Protein AF-A0A1F5YVN0-F1 (afdb_monomer)

Sequence (116 aa):
MNTRKGWFFGTIAILLNLLIIVSLTRSVWEVWQRRDIVTERKAELTVLEAENIKLKQALEEAQSREYIEREARNKLGMAKPGETVILFERREASESAASGNPDRRTNWQRWVGLFF

Radius of gyration: 37.61 Å; Cα contacts (8 Å, |Δi|>4): 10; chains: 1; bounding box: 85×54×82 Å

pLDDT: mean 79.05, std 11.8, range [51.03, 95.12]

Solvent-accessible surface area (backbone atoms only — not comparable to full-atom values): 7068 Å² total; per-residue (Å²): 139,61,70,70,57,54,54,54,54,50,52,52,52,51,53,53,52,51,52,51,53,54,54,52,53,52,53,56,51,54,54,51,58,54,48,54,53,53,52,52,54,50,52,51,49,54,52,52,50,54,50,51,52,53,51,50,53,54,49,53,51,59,68,30,67,68,45,46,51,49,52,51,28,59,77,69,73,49,70,61,97,88,59,78,88,81,85,78,78,79,73,71,76,69,73,74,84,66,83,57,82,79,75,84,66,55,74,67,60,56,56,49,69,74,79,108

Mean predicted aligned error: 18.39 Å

Organism: NCBI:txid1798374

Secondary structure (DSSP, 8-state):
--HHHHHHHHHHHHHHHHHHHHHHHHHHHHHHHHHHHHHHHHHHHHHHHHHHHHHHHHHHHHHSHHHHHHHHHHHTT---TT------------STT--S------HHHHHHHHH-

InterPro domains:
  IPR007060 Septum formation initiator FtsL/DivIC [PF04977] (18-88)

Structure (mmCIF, N/CA/C/O backbone):
data_AF-A0A1F5YVN0-F1
#
_entry.id   AF-A0A1F5YVN0-F1
#
loop_
_atom_site.group_PDB
_atom_site.id
_atom_site.type_symbol
_atom_site.label_atom_id
_atom_site.label_alt_id
_atom_site.label_comp_id
_atom_site.label_asym_id
_atom_site.label_entity_id
_atom_site.label_seq_id
_atom_site.pdbx_PDB_ins_code
_atom_site.Cartn_x
_atom_site.Cartn_y
_atom_site.Cartn_z
_atom_site.occupancy
_atom_site.B_iso_or_equiv
_atom_site.auth_seq_id
_atom_site.auth_comp_id
_atom_site.auth_asym_id
_atom_site.auth_atom_id
_atom_site.pdbx_PDB_model_num
ATOM 1 N N . MET A 1 1 ? 49.665 5.320 -51.254 1.00 54.50 1 MET A N 1
ATOM 2 C CA . MET A 1 1 ? 49.659 4.852 -49.845 1.00 54.50 1 MET A CA 1
ATOM 3 C C . MET A 1 1 ? 48.574 5.544 -48.991 1.00 54.50 1 MET A C 1
ATOM 5 O O . MET A 1 1 ? 48.794 5.770 -47.810 1.00 54.50 1 MET A O 1
ATOM 9 N N . ASN A 1 2 ? 47.386 5.850 -49.546 1.00 59.16 2 ASN A N 1
ATOM 10 C CA . ASN A 1 2 ? 46.321 6.587 -48.829 1.00 59.16 2 ASN A CA 1
ATOM 11 C C . ASN A 1 2 ? 45.050 5.757 -48.561 1.00 59.16 2 ASN A C 1
ATOM 13 O O . ASN A 1 2 ? 44.280 6.100 -47.671 1.00 59.16 2 ASN A O 1
ATOM 17 N N . THR A 1 3 ? 44.854 4.630 -49.251 1.00 65.56 3 THR A N 1
ATOM 18 C CA . THR A 1 3 ? 43.647 3.792 -49.120 1.00 65.56 3 THR A CA 1
ATOM 19 C C . THR A 1 3 ? 43.604 2.993 -47.815 1.00 65.56 3 THR A C 1
ATOM 21 O O . THR A 1 3 ? 42.547 2.874 -47.207 1.00 65.56 3 THR A O 1
ATOM 24 N N . ARG A 1 4 ? 44.757 2.519 -47.314 1.00 66.94 4 ARG A N 1
ATOM 25 C CA . ARG A 1 4 ? 44.830 1.801 -46.025 1.00 66.94 4 ARG A CA 1
ATOM 26 C C . ARG A 1 4 ? 44.440 2.696 -44.844 1.00 66.94 4 ARG A C 1
ATOM 28 O O . ARG A 1 4 ? 43.722 2.238 -43.968 1.00 66.94 4 ARG A O 1
ATOM 35 N N . LYS A 1 5 ? 44.858 3.970 -44.841 1.00 67.56 5 LYS A N 1
ATOM 36 C CA . LYS A 1 5 ? 44.544 4.930 -43.765 1.00 67.56 5 LYS A CA 1
ATOM 37 C C . LYS A 1 5 ? 43.044 5.238 -43.691 1.00 67.56 5 LYS A C 1
ATOM 39 O O . LYS A 1 5 ? 42.499 5.250 -42.597 1.00 67.56 5 LYS A O 1
ATOM 44 N N . GLY A 1 6 ? 42.368 5.410 -44.832 1.00 74.12 6 GLY A N 1
ATOM 45 C CA . GLY A 1 6 ? 40.923 5.680 -44.876 1.00 74.12 6 GLY A CA 1
ATOM 46 C C . GLY A 1 6 ? 40.066 4.569 -44.259 1.00 74.12 6 GLY A C 1
ATOM 47 O O . GLY A 1 6 ? 39.102 4.861 -43.556 1.00 74.12 6 GLY A O 1
ATOM 48 N N . TRP A 1 7 ? 40.457 3.303 -44.437 1.00 75.81 7 TRP A N 1
ATOM 49 C CA . TRP A 1 7 ? 39.762 2.175 -43.809 1.00 75.81 7 TRP A CA 1
ATOM 50 C C . TRP A 1 7 ? 39.921 2.168 -42.282 1.00 75.81 7 TRP A C 1
ATOM 52 O O . TRP A 1 7 ? 38.937 1.970 -41.579 1.00 75.81 7 TRP A O 1
ATOM 62 N N . PHE A 1 8 ? 41.116 2.486 -41.763 1.00 83.31 8 PHE A N 1
ATOM 63 C CA . PHE A 1 8 ? 41.333 2.644 -40.318 1.00 83.31 8 PHE A CA 1
ATOM 64 C C . PHE A 1 8 ? 40.505 3.787 -39.716 1.00 83.31 8 PHE A C 1
ATOM 66 O O . PHE A 1 8 ? 39.934 3.627 -38.642 1.00 83.31 8 PHE A O 1
ATOM 73 N N . PHE A 1 9 ? 40.395 4.929 -40.399 1.00 87.00 9 PHE A N 1
ATOM 74 C CA . PHE A 1 9 ? 39.537 6.022 -39.927 1.00 87.00 9 PHE A CA 1
ATOM 75 C C . PHE A 1 9 ? 38.051 5.633 -39.935 1.00 87.00 9 PHE A C 1
ATOM 77 O O . PHE A 1 9 ? 37.333 5.957 -38.991 1.00 87.00 9 PHE A O 1
ATOM 84 N N . GLY A 1 10 ? 37.601 4.890 -40.951 1.00 89.25 10 GLY A N 1
ATOM 85 C CA . GLY A 1 10 ? 36.235 4.368 -41.019 1.00 89.25 10 GLY A CA 1
ATOM 86 C C . GLY A 1 10 ? 35.916 3.379 -39.895 1.00 89.25 10 GLY A C 1
ATOM 87 O O . GLY A 1 10 ? 34.877 3.505 -39.250 1.00 89.25 10 GLY A O 1
ATOM 88 N N . THR A 1 11 ? 36.816 2.435 -39.600 1.00 89.50 11 THR A N 1
ATOM 89 C CA . THR A 1 11 ? 36.610 1.474 -38.503 1.00 89.50 11 THR A CA 1
ATOM 90 C C . THR A 1 11 ? 36.605 2.153 -37.135 1.00 89.50 11 THR A C 1
ATOM 92 O O . THR A 1 11 ? 35.760 1.830 -36.305 1.00 89.50 11 THR A O 1
ATOM 95 N N . ILE A 1 12 ? 37.470 3.146 -36.912 1.00 92.56 12 ILE A N 1
ATOM 96 C CA . ILE A 1 12 ? 37.461 3.969 -35.693 1.00 92.56 12 ILE A CA 1
ATOM 97 C C . ILE A 1 12 ? 36.154 4.752 -35.539 1.00 92.56 12 ILE A C 1
ATOM 99 O O . ILE A 1 12 ? 35.589 4.770 -34.447 1.00 92.56 12 ILE A O 1
ATOM 103 N N . ALA A 1 13 ? 35.634 5.349 -36.615 1.00 91.88 13 ALA A N 1
ATOM 104 C CA . ALA A 1 13 ? 34.365 6.072 -36.571 1.00 91.88 13 ALA A CA 1
ATOM 105 C C . ALA A 1 13 ? 33.183 5.142 -36.241 1.00 91.88 13 ALA A C 1
ATOM 107 O O . ALA A 1 13 ? 32.319 5.501 -35.440 1.00 91.88 13 ALA A O 1
ATOM 108 N N . ILE A 1 14 ? 33.174 3.926 -36.800 1.00 93.62 14 ILE A N 1
ATOM 109 C CA . ILE A 1 14 ? 32.156 2.904 -36.516 1.00 93.62 14 ILE A CA 1
ATOM 110 C C . ILE A 1 14 ? 32.229 2.450 -35.055 1.00 93.62 14 ILE A C 1
ATOM 112 O O . ILE A 1 14 ? 31.200 2.380 -34.388 1.00 93.62 14 ILE A O 1
ATOM 116 N N . LEU A 1 15 ? 33.431 2.182 -34.535 1.00 93.50 15 LEU A N 1
ATOM 117 C CA . LEU A 1 15 ? 33.618 1.788 -33.136 1.00 93.50 15 LEU A CA 1
ATOM 118 C C . LEU A 1 15 ? 33.168 2.888 -32.173 1.00 93.50 15 LEU A C 1
ATOM 120 O O . LEU A 1 15 ? 32.493 2.592 -31.191 1.00 93.50 15 LEU A O 1
ATOM 124 N N . LEU A 1 16 ? 33.486 4.149 -32.475 1.00 93.75 16 LEU A N 1
ATOM 125 C CA . LEU A 1 16 ? 33.049 5.292 -31.677 1.00 93.75 16 LEU A CA 1
ATOM 126 C C . LEU A 1 16 ? 31.518 5.408 -31.662 1.00 93.75 16 LEU A C 1
ATOM 128 O O . LEU A 1 16 ? 30.923 5.608 -30.606 1.00 93.75 16 LEU A O 1
ATOM 132 N N . ASN A 1 17 ? 30.876 5.232 -32.819 1.00 93.38 17 ASN A N 1
ATOM 133 C CA . ASN A 1 17 ? 29.421 5.267 -32.934 1.00 93.38 17 ASN A CA 1
ATOM 134 C C . ASN A 1 17 ? 28.753 4.132 -32.137 1.00 93.38 17 ASN A C 1
ATOM 136 O O . ASN A 1 17 ? 27.827 4.384 -31.370 1.00 93.38 17 ASN A O 1
ATOM 140 N N . LEU A 1 18 ? 29.283 2.909 -32.231 1.00 95.12 18 LEU A N 1
ATOM 141 C CA . LEU A 1 18 ? 28.841 1.762 -31.430 1.00 95.12 18 LEU A CA 1
ATOM 142 C C . LEU A 1 18 ? 28.966 2.025 -29.926 1.00 95.12 18 LEU A C 1
ATOM 144 O O . LEU A 1 18 ? 28.058 1.701 -29.164 1.00 95.12 18 LEU A O 1
ATOM 148 N N . LEU A 1 19 ? 30.060 2.654 -29.497 1.00 93.88 19 LEU A N 1
ATOM 149 C CA . LEU A 1 19 ? 30.297 2.992 -28.093 1.00 93.88 19 LEU A CA 1
ATOM 150 C C . LEU A 1 19 ? 29.249 3.989 -27.573 1.00 93.88 19 LEU A C 1
ATOM 152 O O . LEU A 1 19 ? 28.716 3.809 -26.477 1.00 93.88 19 LEU A O 1
ATOM 156 N N . ILE A 1 20 ? 28.901 4.991 -28.387 1.00 92.56 20 ILE A N 1
ATOM 157 C CA . ILE A 1 20 ? 27.841 5.962 -28.083 1.00 92.56 20 ILE A CA 1
ATOM 158 C C . ILE A 1 20 ? 26.474 5.267 -28.005 1.00 92.56 20 ILE A C 1
ATOM 160 O O . ILE A 1 20 ? 25.722 5.495 -27.063 1.00 92.56 20 ILE A O 1
ATOM 164 N N . ILE A 1 21 ? 26.151 4.374 -28.944 1.00 93.25 21 ILE A N 1
ATOM 165 C CA . ILE A 1 21 ? 24.878 3.634 -28.921 1.00 93.25 21 IL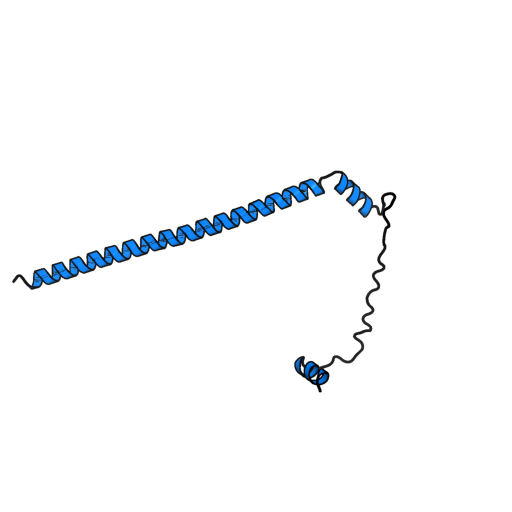E A CA 1
ATOM 166 C C . ILE A 1 21 ? 24.762 2.796 -27.642 1.00 93.25 21 ILE A C 1
ATOM 168 O O . ILE A 1 21 ? 23.723 2.815 -26.976 1.00 93.25 21 ILE A O 1
ATOM 172 N N . VAL A 1 22 ? 25.829 2.089 -27.258 1.00 93.00 22 VAL A N 1
ATOM 173 C CA . VAL A 1 22 ? 25.839 1.260 -26.045 1.00 93.00 22 VAL A CA 1
ATOM 174 C C . VAL A 1 22 ? 25.691 2.115 -24.784 1.00 93.00 22 VAL A C 1
ATOM 176 O O . VAL A 1 22 ? 24.951 1.727 -23.877 1.00 93.00 22 VAL A O 1
ATOM 179 N N . SER A 1 23 ? 26.347 3.278 -24.710 1.00 88.56 23 SER A N 1
ATOM 180 C CA . SER A 1 23 ? 26.252 4.156 -23.537 1.00 88.56 23 SER A CA 1
ATOM 181 C C . SER A 1 23 ? 24.859 4.774 -23.384 1.00 88.56 23 SER A C 1
ATOM 183 O O . SER A 1 23 ? 24.309 4.764 -22.281 1.00 88.56 23 SER A O 1
ATOM 185 N N . LEU A 1 24 ? 24.244 5.215 -24.487 1.00 84.62 24 LEU A N 1
ATOM 186 C CA . LEU A 1 24 ? 22.873 5.732 -24.489 1.00 84.62 24 LEU A CA 1
ATOM 187 C C . LEU A 1 24 ? 21.868 4.647 -24.101 1.00 84.62 24 LEU A C 1
ATOM 189 O O . LEU A 1 24 ? 20.999 4.888 -23.266 1.00 84.62 24 LEU A O 1
ATOM 193 N N . THR A 1 25 ? 22.013 3.439 -24.651 1.00 87.12 25 THR A N 1
ATOM 194 C CA . THR A 1 25 ? 21.110 2.320 -24.344 1.00 87.12 25 THR A CA 1
ATOM 195 C C . THR A 1 25 ? 21.162 1.961 -22.858 1.00 87.12 25 THR A C 1
ATOM 197 O O . THR A 1 25 ? 20.119 1.793 -22.229 1.00 87.12 25 THR A O 1
ATOM 200 N N . ARG A 1 26 ? 22.363 1.915 -22.259 1.00 85.25 26 ARG A N 1
ATOM 201 C CA . ARG A 1 26 ? 22.520 1.681 -20.812 1.00 85.25 26 ARG A CA 1
ATOM 202 C C . ARG A 1 26 ? 21.870 2.778 -19.971 1.00 85.25 26 ARG A C 1
ATOM 204 O O . ARG A 1 26 ? 21.161 2.461 -19.024 1.00 85.25 26 ARG A O 1
ATOM 211 N N . SER A 1 27 ? 22.069 4.045 -20.334 1.00 79.81 27 SER A N 1
ATOM 212 C CA . SER A 1 27 ? 21.502 5.182 -19.600 1.00 79.81 27 SER A CA 1
ATOM 213 C C . SER A 1 27 ? 19.969 5.191 -19.631 1.00 79.81 27 SER A C 1
ATOM 215 O O . SER A 1 27 ? 19.328 5.376 -18.597 1.00 79.81 27 SER A O 1
ATOM 217 N N . VAL A 1 28 ? 19.369 4.920 -20.794 1.00 80.88 28 VAL A N 1
ATOM 218 C CA . VAL A 1 28 ? 17.908 4.830 -20.938 1.00 80.88 28 VAL A CA 1
ATOM 219 C C . VAL A 1 28 ? 17.345 3.678 -20.107 1.00 80.88 28 VAL A C 1
ATOM 221 O O . VAL A 1 28 ? 16.309 3.840 -19.458 1.00 80.88 28 VAL A O 1
ATOM 224 N N . TRP A 1 29 ? 18.034 2.534 -20.083 1.00 77.44 29 TRP A N 1
ATOM 225 C CA . TRP A 1 29 ? 17.570 1.363 -19.343 1.00 77.44 29 TRP A CA 1
ATOM 226 C C . TRP A 1 29 ? 17.645 1.559 -17.824 1.00 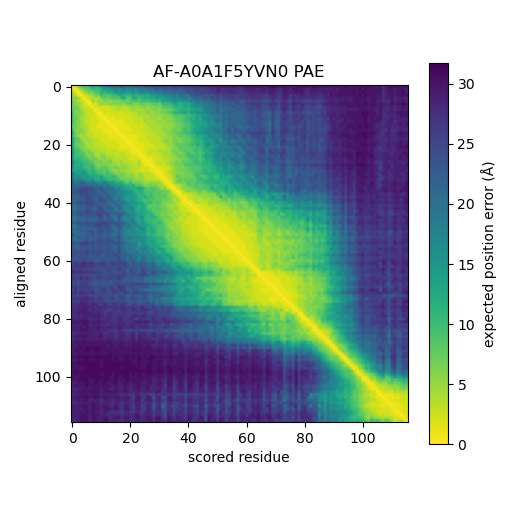77.44 29 TRP A C 1
ATOM 228 O O . TRP A 1 29 ? 16.710 1.201 -17.108 1.00 77.44 29 TRP A O 1
ATOM 238 N N . GLU A 1 30 ? 18.701 2.211 -17.336 1.00 77.31 30 GLU A N 1
ATOM 239 C CA . GLU A 1 30 ? 18.861 2.550 -15.920 1.00 77.31 30 GLU A CA 1
ATOM 240 C C . GLU A 1 30 ? 17.783 3.535 -15.437 1.00 77.31 30 GLU A C 1
ATOM 242 O O . GLU A 1 30 ? 17.233 3.387 -14.343 1.00 77.31 30 GLU A O 1
ATOM 247 N N . VAL A 1 31 ? 17.425 4.523 -16.265 1.00 74.81 31 VAL A N 1
ATOM 248 C CA . VAL A 1 31 ? 16.333 5.461 -15.960 1.00 74.81 31 VAL A CA 1
ATOM 249 C C . VAL A 1 31 ? 14.985 4.744 -15.923 1.00 74.81 31 VAL A C 1
ATOM 251 O O . VAL A 1 31 ? 14.177 5.028 -15.040 1.00 74.81 31 VAL A O 1
ATOM 254 N N . TRP A 1 32 ? 14.739 3.801 -16.833 1.00 71.50 32 TRP A N 1
ATOM 255 C CA . TRP A 1 32 ? 13.519 2.991 -16.823 1.00 71.50 32 TRP A CA 1
ATOM 256 C C . TRP A 1 32 ? 13.399 2.139 -15.555 1.00 71.50 32 TRP A C 1
ATOM 258 O O . TRP A 1 32 ? 12.393 2.246 -14.859 1.00 71.50 32 TRP A O 1
ATOM 268 N N . GLN A 1 33 ? 14.449 1.401 -15.175 1.00 68.44 33 GLN A N 1
ATOM 269 C CA . GLN A 1 33 ? 14.441 0.604 -13.939 1.00 68.44 33 GLN A CA 1
ATOM 270 C C . GLN A 1 33 ? 14.198 1.454 -12.684 1.00 68.44 33 GLN A C 1
ATOM 272 O O . GLN A 1 33 ? 13.500 1.034 -11.764 1.00 68.44 33 GLN A O 1
ATOM 277 N N . ARG A 1 34 ? 14.741 2.676 -12.634 1.00 62.97 34 ARG A N 1
ATOM 278 C CA . ARG A 1 34 ? 14.524 3.589 -11.502 1.00 62.97 34 ARG A CA 1
ATOM 279 C C . ARG A 1 34 ? 13.094 4.133 -11.441 1.00 62.97 34 ARG A C 1
ATOM 281 O O . ARG A 1 34 ? 12.623 4.436 -10.347 1.00 62.97 34 ARG A O 1
ATOM 288 N N . ARG A 1 35 ? 12.391 4.263 -12.573 1.00 61.75 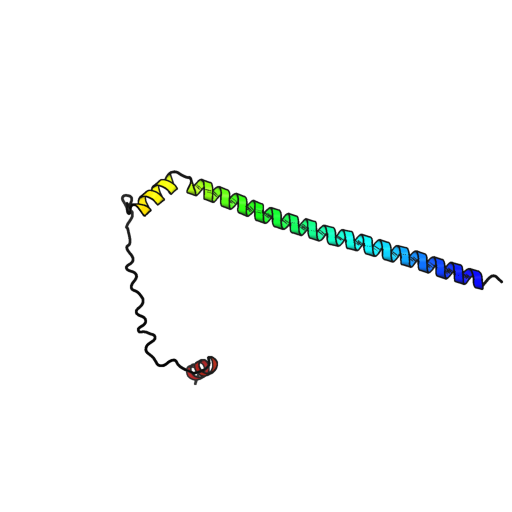35 ARG A N 1
ATOM 289 C CA . ARG A 1 35 ? 10.991 4.728 -12.596 1.00 61.75 35 ARG A CA 1
ATOM 290 C C . ARG A 1 35 ? 10.038 3.685 -12.022 1.00 61.75 35 ARG A C 1
ATOM 292 O O . ARG A 1 35 ? 9.190 4.069 -11.220 1.00 61.75 35 ARG A O 1
ATOM 299 N N . ASP A 1 36 ? 10.241 2.412 -12.349 1.00 63.53 36 ASP A N 1
ATOM 300 C CA . ASP A 1 36 ? 9.394 1.317 -11.858 1.00 63.53 36 ASP A CA 1
ATOM 301 C C . ASP A 1 36 ? 9.478 1.177 -10.331 1.00 63.53 36 ASP A C 1
ATOM 303 O O . ASP A 1 36 ? 8.457 1.064 -9.650 1.00 63.53 36 ASP A O 1
ATOM 307 N N . ILE A 1 37 ? 10.683 1.335 -9.771 1.00 63.84 37 ILE A N 1
ATOM 308 C CA . ILE A 1 37 ? 10.902 1.324 -8.317 1.00 63.84 37 ILE A CA 1
ATOM 309 C C . ILE A 1 37 ? 10.149 2.477 -7.639 1.00 63.84 37 ILE A C 1
ATOM 311 O O . ILE A 1 37 ? 9.550 2.300 -6.582 1.00 63.84 37 ILE A O 1
ATOM 315 N N . VAL A 1 38 ? 10.149 3.676 -8.229 1.00 70.25 38 VAL A N 1
ATOM 316 C CA . VAL A 1 38 ? 9.454 4.831 -7.637 1.00 70.25 38 VAL A CA 1
ATOM 317 C C . VAL A 1 38 ? 7.937 4.656 -7.689 1.00 70.25 38 VAL A C 1
ATOM 319 O O . VAL A 1 38 ? 7.252 5.062 -6.751 1.00 70.25 38 VAL A O 1
ATOM 322 N N . THR A 1 39 ? 7.396 4.063 -8.754 1.00 69.75 39 THR A N 1
ATOM 323 C CA . THR A 1 39 ? 5.955 3.792 -8.848 1.00 69.75 39 THR A CA 1
ATOM 324 C C . THR A 1 39 ? 5.509 2.702 -7.883 1.00 69.75 39 THR A C 1
ATOM 326 O O . THR A 1 39 ? 4.493 2.877 -7.216 1.00 69.75 39 THR A O 1
ATOM 329 N N . GLU A 1 40 ? 6.293 1.632 -7.741 1.00 71.88 40 GLU A N 1
ATOM 330 C CA . GLU A 1 40 ? 6.003 0.535 -6.816 1.00 71.88 40 GLU A CA 1
ATOM 331 C C . GLU A 1 40 ? 6.036 1.013 -5.361 1.00 71.88 40 GLU A C 1
ATOM 333 O O . GLU A 1 40 ? 5.079 0.813 -4.615 1.00 71.88 40 GLU A O 1
ATOM 338 N N . ARG A 1 41 ? 7.076 1.765 -4.977 1.00 69.44 41 ARG A N 1
ATOM 339 C CA . ARG A 1 41 ? 7.194 2.323 -3.621 1.00 69.44 41 ARG A CA 1
ATOM 340 C C . ARG A 1 41 ? 6.098 3.330 -3.291 1.00 69.44 41 ARG A C 1
ATOM 342 O O . ARG A 1 41 ? 5.638 3.380 -2.155 1.00 69.44 41 ARG A O 1
ATOM 349 N N . LYS A 1 42 ? 5.655 4.132 -4.263 1.00 73.31 42 LYS A N 1
ATOM 350 C CA . LYS A 1 42 ? 4.515 5.041 -4.067 1.00 73.31 42 LYS A CA 1
ATOM 351 C C . LYS A 1 42 ? 3.205 4.279 -3.888 1.00 73.31 42 LYS A C 1
ATOM 353 O O . LYS A 1 42 ? 2.425 4.651 -3.020 1.00 73.31 42 LYS A O 1
ATOM 358 N N . ALA A 1 43 ? 2.976 3.224 -4.669 1.00 79.06 43 ALA A N 1
ATOM 359 C CA . ALA A 1 43 ? 1.793 2.383 -4.512 1.00 79.06 43 ALA A CA 1
ATOM 360 C C . ALA A 1 43 ? 1.772 1.711 -3.128 1.00 79.06 43 ALA A C 1
ATOM 362 O O . ALA A 1 43 ? 0.764 1.782 -2.427 1.00 79.06 43 ALA A O 1
ATOM 363 N N . GLU A 1 44 ? 2.906 1.160 -2.692 1.00 82.38 44 GLU A N 1
ATOM 364 C CA . GLU A 1 44 ? 3.072 0.567 -1.360 1.00 82.38 44 GLU A CA 1
ATOM 365 C C . GLU A 1 44 ? 2.757 1.581 -0.246 1.00 82.38 44 GLU A C 1
ATOM 367 O O . GLU A 1 44 ? 1.947 1.296 0.635 1.00 82.38 44 GLU A O 1
ATOM 372 N N . LEU A 1 45 ? 3.285 2.809 -0.337 1.00 84.12 45 LEU A N 1
ATOM 373 C CA . LEU A 1 45 ? 2.975 3.878 0.621 1.00 84.12 45 LEU A CA 1
ATOM 374 C C . LEU A 1 45 ? 1.479 4.204 0.683 1.00 84.12 45 LEU A C 1
ATOM 376 O O . LEU A 1 45 ? 0.930 4.304 1.777 1.00 84.12 45 LEU A O 1
ATOM 380 N N . THR A 1 46 ? 0.800 4.318 -0.462 1.00 88.56 46 THR A N 1
ATOM 381 C CA . THR A 1 46 ? -0.641 4.629 -0.473 1.00 88.56 46 THR A CA 1
ATOM 382 C C . THR A 1 46 ? -1.491 3.534 0.171 1.00 88.56 46 THR A C 1
ATOM 384 O O . THR A 1 46 ? -2.469 3.837 0.855 1.00 88.56 46 THR A O 1
ATOM 387 N N . VAL A 1 47 ? -1.110 2.263 -0.002 1.00 91.12 47 VAL A N 1
ATOM 388 C CA . VAL A 1 47 ? -1.797 1.128 0.628 1.00 91.12 47 VAL A CA 1
ATOM 389 C C . VAL A 1 47 ? -1.584 1.154 2.140 1.00 91.12 47 VAL A C 1
ATOM 391 O O . VAL A 1 47 ? -2.555 1.063 2.893 1.00 91.12 47 VAL A O 1
ATOM 394 N N . LEU A 1 48 ? -0.339 1.344 2.588 1.00 86.19 48 LEU A N 1
ATOM 395 C CA . LEU A 1 48 ? -0.010 1.404 4.014 1.00 86.19 48 LEU A CA 1
ATOM 396 C C . LEU A 1 48 ? -0.676 2.597 4.715 1.00 86.19 48 LEU A C 1
ATOM 398 O O . LEU A 1 48 ? -1.138 2.461 5.846 1.00 86.19 48 LEU A O 1
ATOM 402 N N . GLU A 1 49 ? -0.759 3.761 4.067 1.00 89.81 49 GLU A N 1
ATOM 403 C CA . GLU A 1 49 ? -1.457 4.930 4.615 1.00 89.81 49 GLU A CA 1
ATOM 404 C C . GLU A 1 49 ? -2.960 4.676 4.770 1.00 89.81 49 GLU A C 1
ATOM 406 O O . GLU A 1 49 ? -3.529 4.972 5.825 1.00 89.81 49 GLU A O 1
ATOM 411 N N . ALA A 1 50 ? -3.602 4.077 3.762 1.00 92.25 50 ALA A N 1
ATOM 412 C CA . ALA A 1 50 ? -5.017 3.719 3.831 1.00 92.25 50 ALA A CA 1
ATOM 413 C C . ALA A 1 50 ? -5.295 2.702 4.952 1.00 92.25 50 ALA A C 1
ATOM 415 O O . ALA A 1 50 ? -6.261 2.848 5.707 1.00 92.25 50 ALA A O 1
ATOM 416 N N . GLU A 1 51 ? -4.427 1.699 5.104 1.00 92.31 51 GLU A N 1
ATOM 417 C CA . GLU A 1 51 ? -4.519 0.718 6.185 1.00 92.31 51 GLU A CA 1
ATOM 418 C C . GLU A 1 51 ? -4.316 1.371 7.558 1.00 92.31 51 GLU A C 1
ATOM 420 O O . GLU A 1 51 ? -5.081 1.113 8.488 1.00 92.31 51 GLU A O 1
ATOM 425 N N . ASN A 1 52 ? -3.357 2.292 7.680 1.00 93.62 52 ASN A N 1
ATOM 426 C CA . ASN A 1 52 ? -3.117 3.030 8.916 1.00 93.62 52 ASN A CA 1
ATOM 427 C C . ASN A 1 52 ? -4.330 3.872 9.338 1.00 93.62 52 ASN A C 1
ATOM 429 O O . ASN A 1 52 ? -4.698 3.867 10.513 1.00 93.62 52 ASN A O 1
ATOM 433 N N . ILE A 1 53 ? -4.973 4.566 8.393 1.00 93.75 53 ILE A N 1
ATOM 434 C CA . ILE A 1 53 ? -6.191 5.351 8.653 1.00 93.75 53 ILE A CA 1
ATOM 435 C C . ILE A 1 53 ? -7.319 4.435 9.133 1.00 93.75 53 ILE A C 1
ATOM 437 O O . ILE A 1 53 ? -7.949 4.723 10.151 1.00 93.75 53 ILE A O 1
ATOM 441 N N . LYS A 1 54 ? -7.536 3.304 8.453 1.00 93.38 54 LYS A N 1
ATOM 442 C CA . LYS A 1 54 ? -8.562 2.325 8.833 1.00 93.38 54 LYS A CA 1
ATOM 443 C C . LYS A 1 54 ? -8.324 1.767 10.238 1.00 93.38 54 LYS A C 1
ATOM 445 O O . LYS A 1 54 ? -9.257 1.668 11.031 1.00 93.38 54 LYS A O 1
ATOM 450 N N . LEU A 1 55 ? -7.077 1.423 10.561 1.00 91.62 55 LEU A N 1
ATOM 451 C CA . LEU A 1 55 ? -6.706 0.913 11.881 1.00 91.62 55 LEU A CA 1
ATOM 452 C C . LEU A 1 55 ? -6.890 1.967 12.977 1.00 91.62 55 LEU A C 1
ATOM 454 O O . LEU A 1 55 ? -7.372 1.635 14.056 1.00 91.62 55 LEU A O 1
ATOM 458 N N . LYS A 1 56 ? -6.561 3.234 12.706 1.00 91.12 56 LYS A N 1
ATOM 459 C CA . LYS A 1 56 ? -6.798 4.338 13.648 1.00 91.12 56 LYS A CA 1
ATOM 460 C C . LYS A 1 56 ? -8.282 4.540 13.933 1.00 91.12 56 LYS A C 1
ATOM 462 O O . LYS A 1 56 ? -8.650 4.650 15.094 1.00 91.12 56 LYS A O 1
ATOM 467 N N . GLN A 1 57 ? -9.128 4.512 12.905 1.00 91.25 57 GLN A N 1
ATOM 468 C CA . GLN A 1 57 ? -10.582 4.614 13.078 1.00 91.25 57 GLN A CA 1
ATOM 469 C C . GLN A 1 57 ? -11.137 3.456 13.916 1.00 91.25 57 GLN A C 1
ATOM 471 O O . GLN A 1 57 ? -11.899 3.680 14.851 1.00 91.25 57 GLN A O 1
ATOM 476 N N . ALA A 1 58 ? -10.702 2.224 13.635 1.00 85.50 58 ALA A N 1
ATOM 477 C CA . ALA A 1 58 ? -11.102 1.057 14.419 1.00 85.50 58 ALA A CA 1
ATOM 478 C C . ALA A 1 58 ? -10.626 1.143 15.881 1.00 85.50 58 ALA A C 1
ATOM 480 O O . ALA A 1 58 ? -11.336 0.719 16.791 1.00 85.50 58 ALA A O 1
ATOM 481 N N . LEU A 1 59 ? -9.436 1.704 16.121 1.00 88.00 59 LEU A N 1
ATOM 482 C CA . LEU A 1 59 ? -8.920 1.937 17.468 1.00 88.00 59 LEU A CA 1
ATOM 483 C C . LEU A 1 59 ? -9.771 2.968 18.219 1.00 88.00 59 LEU A C 1
ATOM 485 O O . LEU A 1 59 ? -10.137 2.725 19.366 1.00 88.00 59 LEU A O 1
ATOM 489 N N . GLU A 1 60 ? -10.100 4.091 17.582 1.00 87.31 60 GLU A N 1
ATOM 490 C CA . GLU A 1 60 ? -10.960 5.125 18.169 1.00 87.31 60 GLU A CA 1
ATOM 491 C C . GLU A 1 60 ? -12.350 4.572 18.513 1.00 87.31 60 GLU A C 1
ATOM 493 O O . GLU A 1 60 ? -12.862 4.817 19.606 1.00 87.31 60 GLU A O 1
ATOM 498 N N . GLU A 1 61 ? -12.934 3.759 17.629 1.00 84.00 61 GLU A N 1
ATOM 499 C CA . GLU A 1 61 ? -14.208 3.083 17.881 1.00 84.00 61 GLU A CA 1
ATOM 500 C C . GLU A 1 61 ? -14.103 2.102 19.058 1.00 84.00 61 GLU A C 1
ATOM 502 O O . GLU A 1 61 ? -14.935 2.136 19.967 1.00 84.00 61 GLU A O 1
ATOM 507 N N . ALA A 1 62 ? -13.052 1.280 19.100 1.00 80.94 62 ALA A N 1
ATOM 508 C CA . ALA A 1 62 ? -12.822 0.321 20.180 1.00 80.94 62 ALA A CA 1
ATOM 509 C C . ALA A 1 62 ? -12.537 0.991 21.539 1.00 80.94 62 ALA A C 1
ATOM 511 O O . ALA A 1 62 ? -12.853 0.430 22.589 1.00 80.94 62 ALA A O 1
ATOM 512 N N . GLN A 1 63 ? -11.948 2.190 21.532 1.00 82.00 63 GLN A N 1
ATOM 513 C CA . GLN A 1 63 ? -11.708 3.005 22.727 1.00 82.00 63 GLN A CA 1
ATOM 514 C C . GLN A 1 63 ? -12.932 3.823 23.155 1.00 82.00 63 GLN A C 1
ATOM 516 O O . GLN A 1 63 ? -12.936 4.402 24.247 1.00 82.00 63 GLN A O 1
ATOM 521 N N . SER A 1 64 ? -13.975 3.888 22.326 1.00 87.12 64 SER A N 1
ATOM 522 C CA . SER A 1 64 ? -15.192 4.610 22.671 1.00 87.12 64 SER A CA 1
ATOM 523 C C . SER A 1 64 ? -15.859 4.001 23.910 1.00 87.12 64 SER A C 1
ATOM 525 O O . SER A 1 64 ? -15.889 2.785 24.117 1.00 87.12 64 SER A O 1
ATOM 527 N N . ARG A 1 65 ? -16.436 4.864 24.756 1.00 81.94 65 ARG A N 1
ATOM 528 C CA . ARG A 1 65 ? -17.159 4.425 25.961 1.00 81.94 65 ARG A CA 1
ATOM 529 C C . ARG A 1 65 ? -18.305 3.475 25.633 1.00 81.94 65 ARG A C 1
ATOM 531 O O . ARG A 1 65 ? -18.538 2.543 26.392 1.00 81.94 65 ARG 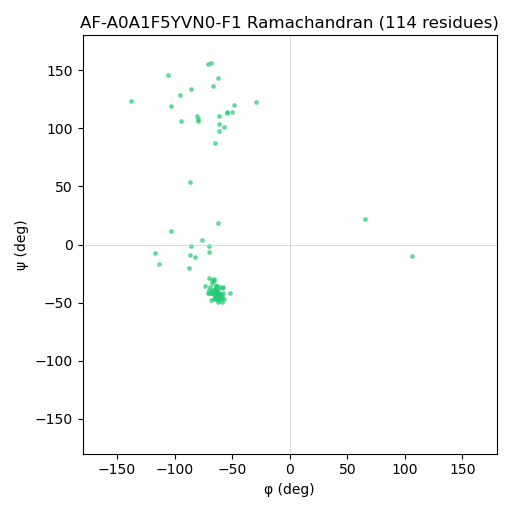A O 1
ATOM 538 N N . GLU A 1 66 ? -18.989 3.699 24.516 1.00 83.25 66 GLU A N 1
ATOM 539 C CA . GLU A 1 66 ? -20.089 2.849 24.062 1.00 83.25 66 GLU A CA 1
ATOM 540 C C . GLU A 1 66 ? -19.611 1.426 23.755 1.00 83.25 66 GLU A C 1
ATOM 542 O O . GLU A 1 66 ? -20.232 0.461 24.207 1.00 83.25 66 GLU A O 1
ATOM 547 N N . TYR A 1 67 ? -18.488 1.292 23.044 1.00 85.69 67 TYR A N 1
ATOM 548 C CA . TYR A 1 67 ? -17.900 -0.006 22.731 1.00 85.69 67 TYR A CA 1
ATOM 549 C C . TYR A 1 67 ? -17.447 -0.734 23.997 1.00 85.69 67 TYR A C 1
ATOM 551 O O . TYR A 1 67 ? -17.782 -1.902 24.187 1.00 85.69 67 TYR A O 1
ATOM 559 N N . ILE A 1 68 ? -16.753 -0.031 24.898 1.00 85.56 68 ILE A N 1
ATOM 560 C CA . ILE A 1 68 ? -16.295 -0.578 26.183 1.00 85.56 68 ILE A CA 1
ATOM 561 C C . ILE A 1 68 ? -17.481 -1.038 27.038 1.00 85.56 68 ILE A C 1
ATOM 563 O O . ILE A 1 68 ? -17.454 -2.136 27.590 1.00 85.56 68 ILE A O 1
ATOM 567 N N . GLU A 1 69 ? -18.540 -0.232 27.134 1.00 85.56 69 GLU A N 1
ATOM 568 C CA . GLU A 1 69 ? -19.750 -0.581 27.879 1.00 85.56 69 GLU A CA 1
ATOM 569 C C . GLU A 1 69 ? -20.452 -1.791 27.250 1.00 85.56 69 GLU A C 1
ATOM 571 O O . GLU A 1 69 ? -20.867 -2.701 27.964 1.00 85.56 69 GLU A O 1
ATOM 576 N N . ARG A 1 70 ? -20.565 -1.832 25.916 1.00 85.50 70 ARG A N 1
ATOM 577 C CA . ARG A 1 70 ? -21.152 -2.963 25.186 1.00 85.50 70 ARG A CA 1
ATOM 578 C C . ARG A 1 70 ? -20.360 -4.248 25.408 1.00 85.50 70 ARG A C 1
ATOM 580 O O . ARG A 1 70 ? -20.957 -5.264 25.745 1.00 85.50 70 ARG A O 1
ATOM 587 N N . GLU A 1 71 ? -19.038 -4.204 25.279 1.00 85.69 71 GLU A N 1
ATOM 588 C CA . GLU A 1 71 ? -18.166 -5.354 25.530 1.00 85.69 71 GLU A CA 1
ATOM 589 C C . GLU A 1 71 ? -18.229 -5.820 26.987 1.00 85.69 71 GLU A C 1
ATOM 591 O O . GLU A 1 71 ? -18.308 -7.020 27.246 1.00 85.69 71 GLU A O 1
ATOM 596 N N . ALA A 1 72 ? -18.244 -4.892 27.947 1.00 86.69 72 ALA A N 1
ATOM 597 C CA . ALA A 1 72 ? -18.409 -5.224 29.358 1.00 86.69 72 ALA A CA 1
ATOM 598 C C . ALA A 1 72 ? -19.763 -5.904 29.619 1.00 86.69 72 ALA A C 1
ATOM 600 O O . ALA A 1 72 ? -19.800 -6.950 30.262 1.00 86.69 72 ALA A O 1
ATOM 601 N N . ARG A 1 73 ? -20.863 -5.365 29.072 1.00 85.69 73 ARG A N 1
ATOM 602 C CA . ARG A 1 73 ? -22.206 -5.963 29.166 1.00 85.69 73 ARG A CA 1
ATOM 603 C C . ARG A 1 73 ? -22.246 -7.368 28.566 1.00 85.69 73 ARG A C 1
ATOM 605 O O . ARG A 1 73 ? -22.659 -8.300 29.252 1.00 85.69 73 ARG A O 1
ATOM 612 N N . ASN A 1 74 ? -21.734 -7.533 27.347 1.00 84.50 74 ASN A N 1
ATOM 613 C CA . ASN A 1 74 ? -21.676 -8.821 26.656 1.00 84.50 74 ASN A CA 1
ATOM 614 C C . ASN 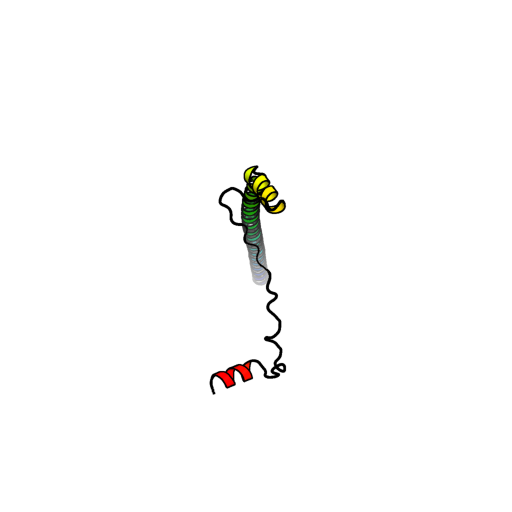A 1 74 ? -20.886 -9.865 27.457 1.00 84.50 74 ASN A C 1
ATOM 616 O O . ASN A 1 74 ? -21.356 -10.985 27.645 1.00 84.50 74 ASN A O 1
ATOM 620 N N . LYS A 1 75 ? -19.709 -9.494 27.981 1.00 84.31 75 LYS A N 1
ATOM 621 C CA . LYS A 1 75 ? -18.866 -10.392 28.792 1.00 84.31 75 LYS A CA 1
ATOM 622 C C . LYS A 1 75 ? -19.483 -10.742 30.143 1.00 84.31 75 LYS A C 1
ATOM 624 O O . LYS A 1 75 ? -19.239 -11.831 30.650 1.00 84.31 75 LYS A O 1
ATOM 629 N N . LEU A 1 76 ? -20.273 -9.839 30.718 1.00 84.19 76 LEU A N 1
ATOM 630 C CA . LEU A 1 76 ? -21.004 -10.067 31.965 1.00 84.19 76 LEU A CA 1
ATOM 631 C C . LEU A 1 76 ? -22.361 -10.760 31.748 1.00 84.19 76 LEU A C 1
ATOM 633 O O . LEU A 1 76 ? -23.066 -11.011 32.721 1.00 84.19 76 LEU A O 1
ATOM 637 N N . GLY A 1 77 ? -22.746 -11.054 30.499 1.00 79.88 77 GLY A N 1
ATOM 638 C CA . GLY A 1 77 ? -24.052 -11.633 30.173 1.00 79.88 77 GLY A CA 1
ATOM 639 C C . GLY A 1 77 ? -25.232 -10.699 30.472 1.00 79.88 77 GLY A C 1
ATOM 640 O O . GLY A 1 77 ? -26.351 -11.165 30.670 1.00 79.88 77 GLY A O 1
ATOM 641 N N . MET A 1 78 ? -24.991 -9.388 30.541 1.00 79.50 78 MET A N 1
ATOM 642 C CA . MET A 1 78 ? -26.008 -8.372 30.811 1.00 79.50 78 MET A CA 1
ATOM 643 C C . MET A 1 78 ? -26.530 -7.795 29.491 1.00 79.50 78 MET A C 1
ATOM 645 O O . MET A 1 78 ? -25.748 -7.334 28.668 1.00 79.50 78 MET A O 1
ATOM 649 N N . ALA A 1 79 ? -27.849 -7.771 29.301 1.00 75.00 79 ALA A N 1
ATOM 650 C CA . ALA A 1 79 ? -28.495 -7.191 28.120 1.00 75.00 79 ALA A CA 1
ATOM 651 C C . ALA A 1 79 ? -29.148 -5.841 28.455 1.00 75.00 79 ALA A C 1
ATOM 653 O O . ALA A 1 79 ? -29.658 -5.655 29.565 1.00 75.00 79 ALA A O 1
ATOM 654 N N . LYS A 1 80 ? -29.150 -4.886 27.513 1.00 77.56 80 LYS A N 1
ATOM 655 C CA . LYS A 1 80 ? -29.941 -3.651 27.667 1.00 77.56 80 LYS A CA 1
ATOM 656 C C . LYS A 1 80 ? -31.444 -3.958 27.541 1.00 77.56 80 LYS A C 1
ATOM 658 O O . LYS A 1 80 ? -31.814 -4.936 26.891 1.00 77.56 80 LYS A O 1
ATOM 663 N N . PRO A 1 81 ? -32.336 -3.129 28.121 1.00 70.88 81 PRO A N 1
ATOM 664 C CA . PRO A 1 81 ? -33.776 -3.274 27.919 1.00 70.88 81 PRO A CA 1
ATOM 665 C C . PRO A 1 81 ? -34.108 -3.271 26.417 1.00 70.88 81 PRO A C 1
ATOM 667 O O . PRO A 1 81 ? -33.881 -2.268 25.744 1.00 70.88 81 PRO A O 1
ATOM 670 N N . GLY A 1 82 ? -34.602 -4.399 25.895 1.00 75.56 82 GLY A N 1
ATOM 671 C CA . GLY A 1 82 ? -34.904 -4.598 24.469 1.00 75.56 82 GLY A CA 1
ATOM 672 C C . GLY A 1 82 ? -33.930 -5.501 23.693 1.00 75.56 82 GLY A C 1
ATOM 673 O O . GLY A 1 82 ? -34.255 -5.897 22.578 1.00 75.56 82 GLY A O 1
ATOM 674 N N . GLU A 1 83 ? -32.781 -5.886 24.259 1.00 72.38 83 GLU A N 1
ATOM 675 C CA . GLU A 1 83 ? -31.898 -6.911 23.676 1.00 72.38 83 GLU A CA 1
ATOM 676 C C . GLU A 1 83 ? -32.340 -8.321 24.105 1.00 72.38 83 GLU A C 1
ATOM 678 O O . GLU A 1 83 ? -32.597 -8.577 25.281 1.00 72.38 83 GLU A O 1
ATOM 683 N N . THR A 1 84 ? -32.414 -9.259 23.154 1.00 72.62 84 THR A N 1
ATOM 684 C CA . THR A 1 84 ? -32.710 -10.678 23.42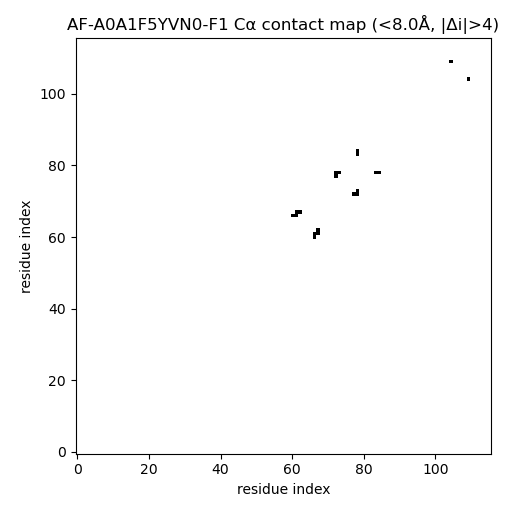5 1.00 72.62 84 THR A CA 1
ATOM 685 C C . THR A 1 84 ? -31.421 -11.489 23.348 1.00 72.62 84 THR A C 1
ATOM 687 O O . THR A 1 84 ? -30.786 -11.545 22.297 1.00 72.62 84 THR A O 1
ATOM 690 N N . VAL A 1 85 ? -31.035 -12.139 24.449 1.00 69.62 85 VAL A N 1
ATOM 691 C CA . VAL A 1 85 ? -29.872 -13.037 24.483 1.00 69.62 85 VAL A CA 1
ATOM 692 C C . VAL A 1 85 ? -30.275 -14.391 23.903 1.00 69.62 85 VAL A C 1
ATOM 694 O O . VAL A 1 85 ? -31.057 -15.123 24.505 1.00 69.62 85 VAL A O 1
ATOM 697 N N . ILE A 1 86 ? -29.749 -14.725 22.725 1.00 74.25 86 ILE A N 1
ATOM 698 C CA . ILE A 1 86 ? -29.981 -16.020 22.075 1.00 74.25 86 ILE A CA 1
ATOM 699 C C . ILE A 1 86 ? -28.829 -16.958 22.447 1.00 74.25 86 ILE A C 1
ATOM 701 O O . ILE A 1 86 ? -27.716 -16.819 21.939 1.00 74.25 86 ILE A O 1
ATOM 705 N N . LEU A 1 87 ? -29.089 -17.922 23.332 1.00 73.62 87 LEU A N 1
ATOM 706 C CA . LEU A 1 87 ? -28.174 -19.039 23.565 1.00 73.62 87 LEU A CA 1
ATOM 707 C C . LEU A 1 87 ? -28.367 -20.071 22.450 1.00 73.62 87 LEU A C 1
ATOM 709 O O . LEU A 1 87 ? -29.378 -20.768 22.400 1.00 73.62 87 LEU A O 1
ATOM 713 N N . PHE A 1 88 ? -27.392 -20.172 21.551 1.00 73.50 88 PHE A N 1
ATOM 714 C CA . PHE A 1 88 ? -27.341 -21.276 20.600 1.00 73.50 88 PHE A CA 1
ATOM 715 C C . PHE A 1 88 ? -26.769 -22.504 21.306 1.00 73.50 88 PHE A C 1
ATOM 717 O O . PHE A 1 88 ? -25.563 -22.585 21.547 1.00 73.50 88 PHE A O 1
ATOM 724 N N . GLU A 1 89 ? -27.619 -23.484 21.612 1.00 70.44 89 GLU A N 1
ATOM 725 C CA . GLU A 1 89 ? -27.140 -24.839 21.860 1.00 70.44 89 GLU A CA 1
ATOM 726 C C . GLU A 1 89 ? -26.465 -25.316 20.575 1.00 70.44 89 GLU A C 1
ATOM 728 O O . GLU A 1 89 ? -27.108 -25.521 19.541 1.00 70.44 89 GLU A O 1
ATOM 733 N N . ARG A 1 90 ? -25.137 -25.449 20.621 1.00 61.72 90 ARG A N 1
ATOM 734 C CA . ARG A 1 90 ? -24.384 -26.139 19.581 1.00 61.72 90 ARG A CA 1
ATOM 735 C C . ARG A 1 90 ? -24.833 -27.592 19.621 1.00 61.72 90 ARG A C 1
ATOM 737 O O . ARG A 1 90 ? -24.245 -28.412 20.314 1.00 61.72 90 ARG A O 1
ATOM 744 N N . ARG A 1 91 ? -25.900 -27.906 18.886 1.00 58.25 91 ARG A N 1
ATOM 745 C CA . ARG A 1 91 ? -26.189 -29.272 18.478 1.00 58.25 91 ARG A CA 1
ATOM 746 C C . ARG A 1 91 ? -24.991 -29.661 17.629 1.00 58.25 91 ARG A C 1
ATOM 748 O O . ARG A 1 91 ? -24.886 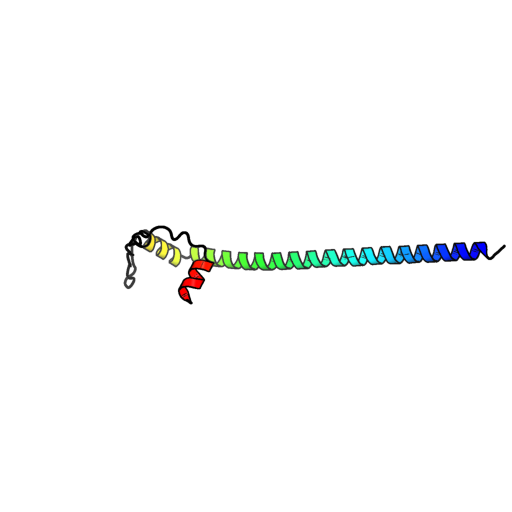-29.234 16.480 1.00 58.25 91 ARG A O 1
ATOM 755 N N . GLU A 1 92 ? -24.040 -30.366 18.236 1.00 58.34 9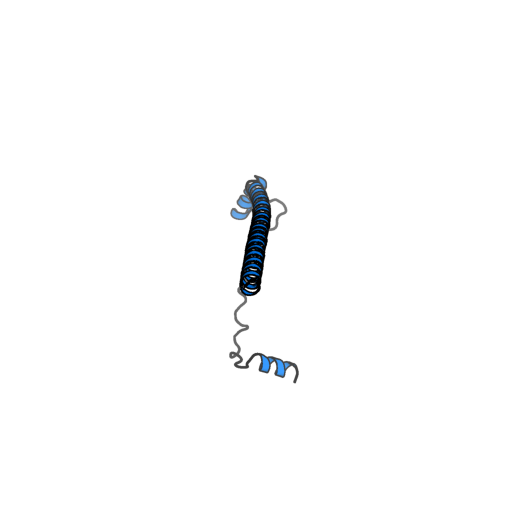2 GLU A N 1
ATOM 756 C CA . GLU A 1 92 ? -23.023 -31.074 17.479 1.00 58.34 92 GLU A CA 1
ATOM 757 C C . GLU A 1 92 ? -23.797 -31.865 16.439 1.00 58.34 92 GLU A C 1
ATOM 759 O O . GLU A 1 92 ? -24.683 -32.654 16.780 1.00 58.34 92 GLU A O 1
ATOM 764 N N . ALA A 1 93 ? -23.600 -31.500 15.173 1.00 58.41 93 ALA A N 1
ATOM 765 C CA . ALA A 1 93 ? -24.175 -32.229 14.070 1.00 58.41 93 ALA A CA 1
ATOM 766 C C . ALA A 1 93 ? -23.652 -33.647 14.247 1.00 58.41 93 ALA A C 1
ATOM 768 O O . ALA A 1 93 ? -22.477 -33.908 14.012 1.00 58.41 93 ALA A O 1
ATOM 769 N N . SER A 1 94 ? -24.507 -34.509 14.788 1.00 51.62 94 SER A N 1
ATOM 770 C CA . SER A 1 94 ? -24.204 -35.900 15.032 1.00 51.62 94 SER A CA 1
ATOM 771 C C . SER A 1 94 ? -23.602 -36.443 13.746 1.00 51.62 94 SER A C 1
ATOM 773 O O . SER 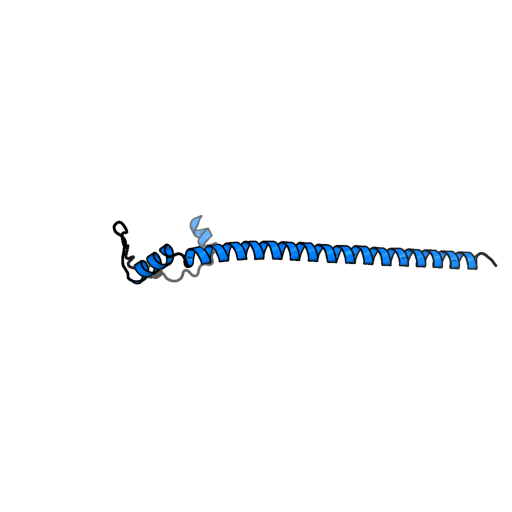A 1 94 ? -24.243 -36.395 12.694 1.00 51.62 94 SER A O 1
ATOM 775 N N . GLU A 1 95 ? -22.369 -36.931 13.839 1.00 57.09 95 GLU A N 1
ATOM 776 C CA . GLU A 1 95 ? -21.568 -37.538 12.768 1.00 57.09 95 GLU A CA 1
ATOM 777 C C . GLU A 1 95 ? -22.209 -38.822 12.190 1.00 57.09 95 GLU A C 1
ATOM 779 O O . GLU A 1 95 ? -21.570 -39.628 11.520 1.00 57.09 95 GLU A O 1
ATOM 784 N N . SER A 1 96 ? -23.506 -39.025 12.405 1.00 51.78 96 SER A N 1
ATOM 785 C CA . SER A 1 96 ? -24.315 -40.149 11.949 1.00 51.78 96 SER A CA 1
ATOM 786 C C . SER A 1 96 ? -24.694 -40.083 10.463 1.00 51.78 96 SER A C 1
ATOM 788 O O . SER A 1 96 ? -25.372 -40.981 9.974 1.00 51.78 96 SER A O 1
ATOM 790 N N . ALA A 1 97 ? -24.211 -39.090 9.706 1.00 52.53 97 ALA A N 1
ATOM 791 C CA . ALA A 1 97 ? -24.269 -39.112 8.240 1.00 52.53 97 ALA A CA 1
ATOM 792 C C . ALA A 1 97 ? -23.074 -39.845 7.588 1.00 52.53 97 ALA A C 1
ATOM 794 O O . ALA A 1 97 ? -23.104 -40.098 6.386 1.00 52.53 97 ALA A O 1
ATOM 795 N N . ALA A 1 98 ? -22.034 -40.212 8.354 1.00 51.12 98 ALA A N 1
ATOM 796 C CA . ALA A 1 98 ? -20.838 -40.893 7.840 1.00 51.12 98 ALA A CA 1
ATOM 797 C C . ALA A 1 98 ? -20.795 -42.404 8.148 1.00 51.12 98 ALA A C 1
ATOM 799 O O . ALA A 1 98 ? -19.774 -43.058 7.947 1.00 51.12 98 ALA A O 1
ATOM 800 N N . SER A 1 99 ? -21.901 -42.995 8.607 1.00 51.03 99 SER A N 1
ATOM 801 C CA . SER A 1 99 ? -22.020 -44.444 8.824 1.00 51.03 99 SER A CA 1
ATOM 802 C C . SER A 1 99 ? -22.445 -45.172 7.543 1.00 51.03 99 SER A C 1
ATOM 804 O O . SER A 1 99 ? -23.426 -45.908 7.516 1.00 51.03 99 SER A O 1
ATOM 806 N N . GLY A 1 100 ? -21.709 -44.953 6.459 1.00 58.97 100 GLY A N 1
ATOM 807 C CA . GLY A 1 100 ? -21.824 -45.709 5.219 1.00 58.97 100 GLY A CA 1
ATOM 808 C C . GLY A 1 100 ? -20.421 -45.992 4.712 1.00 58.97 100 GLY A C 1
ATOM 809 O O . GLY A 1 100 ? -19.639 -45.059 4.566 1.00 58.97 100 GLY A O 1
ATOM 810 N N . ASN A 1 101 ? -20.099 -47.275 4.513 1.00 68.00 101 ASN A N 1
ATOM 811 C CA . ASN A 1 101 ? -18.827 -47.781 3.982 1.00 68.00 101 ASN A CA 1
ATOM 812 C C . ASN A 1 101 ? -18.177 -46.765 3.015 1.00 68.00 101 ASN A C 1
ATOM 814 O O . ASN A 1 101 ? -18.851 -46.391 2.052 1.00 68.00 101 ASN A O 1
ATOM 818 N N . PRO A 1 102 ? -16.932 -46.292 3.246 1.00 66.75 102 PRO A N 1
ATOM 819 C CA . PRO A 1 102 ? -16.334 -45.250 2.421 1.00 66.75 102 PRO A CA 1
ATOM 820 C C . PRO A 1 102 ? -16.367 -45.678 0.957 1.00 66.75 102 PRO A C 1
ATOM 822 O O . PRO A 1 102 ? -15.724 -46.654 0.565 1.00 66.75 102 PRO A O 1
ATOM 825 N N . ASP A 1 103 ? -17.159 -44.961 0.161 1.00 72.62 103 ASP A N 1
ATOM 826 C CA . ASP A 1 103 ? -17.302 -45.221 -1.261 1.00 72.62 103 ASP A CA 1
ATOM 827 C C . ASP A 1 103 ? -15.937 -45.039 -1.934 1.00 72.62 103 ASP A C 1
ATOM 829 O O . ASP A 1 103 ? -15.471 -43.915 -2.135 1.00 72.62 103 ASP A O 1
ATOM 833 N N . ARG A 1 104 ? -15.296 -46.171 -2.257 1.00 81.00 104 ARG A N 1
ATOM 834 C CA . ARG A 1 104 ? -13.956 -46.263 -2.859 1.00 81.00 104 ARG A CA 1
ATOM 835 C C . ARG A 1 104 ? -13.914 -45.784 -4.312 1.00 81.00 104 ARG A C 1
ATOM 837 O O . ARG A 1 104 ? -12.853 -45.834 -4.934 1.00 81.00 104 ARG A O 1
ATOM 844 N N . ARG A 1 105 ? -15.048 -45.366 -4.879 1.00 83.94 105 ARG A N 1
ATOM 845 C CA . ARG A 1 105 ? -15.117 -44.840 -6.241 1.00 83.94 105 ARG A CA 1
ATOM 846 C C . ARG A 1 105 ? -14.360 -43.521 -6.346 1.00 83.94 105 ARG A C 1
ATOM 848 O O . ARG A 1 105 ? -14.480 -42.629 -5.509 1.00 83.94 105 ARG A O 1
ATOM 855 N N . THR A 1 106 ? -13.598 -43.397 -7.424 1.00 86.19 106 THR A N 1
ATOM 856 C CA . THR A 1 106 ? -12.956 -42.135 -7.810 1.00 86.19 106 THR A CA 1
ATOM 857 C C . THR A 1 106 ? -14.005 -41.115 -8.254 1.00 86.19 106 THR A C 1
ATOM 859 O O . THR A 1 106 ? -15.095 -41.485 -8.692 1.00 86.19 106 THR A O 1
ATOM 862 N N . ASN A 1 107 ? -13.685 -39.818 -8.163 1.00 87.75 107 ASN A N 1
ATOM 863 C CA . ASN A 1 107 ? -14.661 -38.743 -8.381 1.00 87.75 107 ASN A CA 1
ATOM 864 C C . ASN A 1 107 ? -15.436 -38.881 -9.706 1.00 87.75 107 ASN A C 1
ATOM 866 O O . ASN A 1 107 ? -16.650 -38.728 -9.708 1.00 87.75 107 ASN A O 1
ATOM 870 N N . TRP A 1 108 ? -14.786 -39.244 -10.815 1.00 89.44 108 TRP A N 1
ATOM 871 C CA . TRP A 1 108 ? -15.450 -39.394 -12.120 1.00 89.44 108 TRP A CA 1
ATOM 872 C C . TRP A 1 108 ? -16.449 -40.563 -12.175 1.00 89.44 108 TRP A C 1
ATOM 874 O O . TRP A 1 108 ? -17.485 -40.447 -12.822 1.00 89.44 108 TRP A O 1
ATOM 884 N N . GLN A 1 109 ? -16.188 -41.662 -11.456 1.00 89.69 109 GLN A N 1
ATOM 885 C CA . GLN A 1 109 ? -17.113 -42.801 -11.378 1.00 89.69 109 GLN A CA 1
ATOM 886 C C . GLN A 1 109 ? -18.411 -42.411 -10.667 1.00 89.69 109 GLN A C 1
ATOM 888 O O . GLN A 1 109 ? -19.473 -42.935 -10.995 1.00 89.69 109 GLN A O 1
ATOM 893 N N . ARG A 1 110 ? -18.334 -41.468 -9.719 1.00 85.50 110 ARG A N 1
ATOM 894 C CA . ARG A 1 110 ? -19.519 -40.890 -9.071 1.00 85.50 110 ARG A CA 1
ATOM 895 C C . ARG A 1 110 ? -20.334 -40.049 -10.051 1.00 85.50 110 ARG A C 1
ATOM 897 O O . ARG A 1 110 ? -21.550 -40.175 -10.067 1.00 85.50 110 ARG A O 1
ATOM 904 N N . TRP A 1 111 ? -19.674 -39.255 -10.897 1.00 87.25 111 TRP A N 1
ATOM 905 C CA . TRP A 1 111 ? -20.345 -38.446 -11.921 1.00 87.25 111 TRP A CA 1
ATOM 906 C C . TRP A 1 111 ? -21.074 -39.299 -12.961 1.00 87.25 111 TRP A C 1
ATOM 908 O O . TRP A 1 111 ? -22.206 -38.983 -13.304 1.00 87.25 111 TRP A O 1
ATOM 918 N N . VAL A 1 112 ? -20.477 -40.402 -13.421 1.00 88.19 112 VAL A N 1
ATOM 919 C CA . VAL A 1 112 ? -21.125 -41.295 -14.399 1.00 88.19 112 VAL A CA 1
ATOM 920 C C . VAL A 1 112 ? -22.434 -41.873 -13.849 1.00 88.19 112 VAL A C 1
ATOM 922 O O . VAL A 1 112 ? -23.443 -41.814 -14.539 1.00 88.19 112 VAL A O 1
ATOM 925 N N . GLY A 1 113 ? -22.457 -42.344 -12.597 1.00 85.56 113 GLY A N 1
ATOM 926 C CA . GLY A 1 113 ? -23.669 -42.918 -11.992 1.00 85.56 113 GLY A CA 1
ATOM 927 C C . GLY A 1 113 ? -24.793 -41.919 -11.683 1.00 85.56 113 GLY A C 1
ATOM 928 O O . GLY A 1 113 ? -25.861 -42.337 -11.255 1.00 85.56 113 GLY A O 1
ATOM 929 N N . LEU A 1 114 ? -24.565 -40.612 -11.849 1.00 88.00 114 LEU A N 1
ATOM 930 C CA . LEU A 1 114 ? -25.625 -39.602 -11.749 1.00 88.00 114 LEU A CA 1
ATOM 931 C C . LEU A 1 114 ? -26.346 -39.372 -13.085 1.00 88.00 114 LEU A C 1
ATOM 933 O O . LEU A 1 114 ? -27.453 -38.841 -13.085 1.00 88.00 114 LEU A O 1
ATOM 937 N N . PHE A 1 115 ? -25.721 -39.736 -14.208 1.00 85.06 115 PHE A N 1
ATOM 938 C CA . PHE A 1 115 ? -26.217 -39.432 -15.554 1.00 85.06 115 PHE A CA 1
ATOM 939 C C . PHE A 1 115 ? -26.559 -40.673 -16.391 1.00 85.06 115 PHE A C 1
ATOM 941 O O . PHE A 1 115 ? -27.125 -40.519 -17.473 1.00 85.06 115 PHE A O 1
ATOM 948 N N . PHE A 1 116 ? -26.238 -41.872 -15.902 1.00 73.62 116 PHE A N 1
ATOM 949 C CA . PHE A 1 116 ? -26.550 -43.164 -16.516 1.00 73.62 116 PHE A CA 1
ATOM 950 C C . PHE A 1 116 ? -27.083 -44.125 -15.457 1.00 73.62 116 PHE A C 1
ATOM 952 O O . PHE A 1 116 ? -28.056 -44.843 -15.773 1.00 73.62 116 PHE A O 1
#

Foldseek 3Di:
DCPVVVVVVVVVVVVVVVVVVVVVVVVVVVVVVVVVVVVVVVVVVVVVVVVVVVVVVVVVVCPDPVNVVVVVCVVVVHDDVPDDDDDDPPPPPPPVVPPDDPPPDDPVVVVVVVPD